Protein AF-A0A975E7T0-F1 (afdb_monomer_lite)

pLDDT: mean 80.43, std 12.73, range [47.78, 92.81]

Sequence (47 aa):
MDSKKRIGDWEGDTVIGGGRKGVLVTLVERKSRYTLAHPLRSKHSAG

Structure (mmCIF, N/CA/C/O backbone):
data_AF-A0A975E7T0-F1
#
_entry.id   AF-A0A975E7T0-F1
#
loop_
_atom_site.group_PDB
_atom_site.id
_atom_site.type_symbol
_atom_site.label_atom_id
_atom_site.label_alt_id
_atom_site.label_comp_id
_atom_site.label_asym_id
_atom_site.label_entity_id
_atom_site.label_seq_id
_atom_site.pdbx_PDB_ins_code
_atom_site.Cartn_x
_atom_site.Cartn_y
_atom_site.Cartn_z
_atom_site.occupancy
_atom_site.B_iso_or_equiv
_atom_site.auth_seq_id
_atom_site.auth_comp_id
_atom_site.auth_asym_id
_atom_site.auth_atom_id
_atom_site.pdbx_PDB_model_num
ATOM 1 N N . MET A 1 1 ? -0.552 -10.405 25.052 1.00 47.78 1 MET A N 1
ATOM 2 C CA . MET A 1 1 ? 0.027 -9.367 24.175 1.00 47.78 1 MET A CA 1
ATOM 3 C C . MET A 1 1 ? -0.850 -9.262 22.941 1.00 47.78 1 MET A C 1
ATOM 5 O O . MET A 1 1 ? -0.738 -10.084 22.045 1.00 47.78 1 MET A O 1
ATOM 9 N N . ASP A 1 2 ? -1.810 -8.341 22.959 1.00 51.72 2 ASP A N 1
ATOM 10 C CA . ASP A 1 2 ? -2.793 -8.158 21.886 1.00 51.72 2 ASP A CA 1
ATOM 11 C C . ASP A 1 2 ? -2.466 -6.873 21.117 1.00 51.72 2 ASP A C 1
ATOM 13 O O . ASP A 1 2 ? -3.111 -5.839 21.2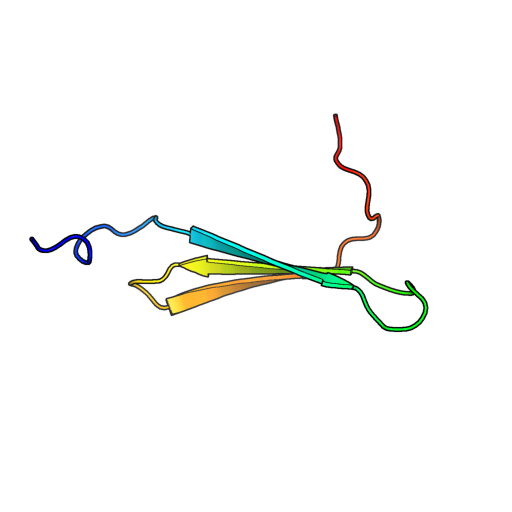69 1.00 51.72 2 ASP A O 1
ATOM 17 N N . SER A 1 3 ? -1.406 -6.920 20.311 1.00 57.56 3 SER A N 1
ATOM 18 C CA . SER A 1 3 ? -0.978 -5.789 19.473 1.00 57.56 3 SER A CA 1
ATOM 19 C C . SER A 1 3 ? -1.901 -5.570 18.264 1.00 57.56 3 SER A C 1
ATOM 21 O O . SER A 1 3 ? -1.636 -4.707 17.438 1.00 57.56 3 SER A O 1
ATOM 23 N N . LYS A 1 4 ? -2.983 -6.354 18.134 1.00 58.81 4 LYS A N 1
ATOM 24 C CA . LYS A 1 4 ? -3.901 -6.341 16.983 1.00 58.81 4 LYS A CA 1
ATOM 25 C C . LYS A 1 4 ? -5.170 -5.518 17.222 1.00 58.81 4 LYS A C 1
ATOM 27 O O . LYS A 1 4 ? -6.051 -5.504 16.367 1.00 58.81 4 LYS A O 1
ATOM 32 N N . LYS A 1 5 ? -5.296 -4.821 18.359 1.00 62.75 5 LYS A N 1
ATOM 33 C CA . LYS A 1 5 ? -6.471 -3.988 18.679 1.00 62.75 5 LYS A CA 1
ATOM 34 C C . LYS A 1 5 ? -6.408 -2.553 18.165 1.00 62.75 5 LYS A C 1
ATOM 36 O O . LYS A 1 5 ? -7.452 -1.901 18.150 1.00 62.75 5 LYS A O 1
A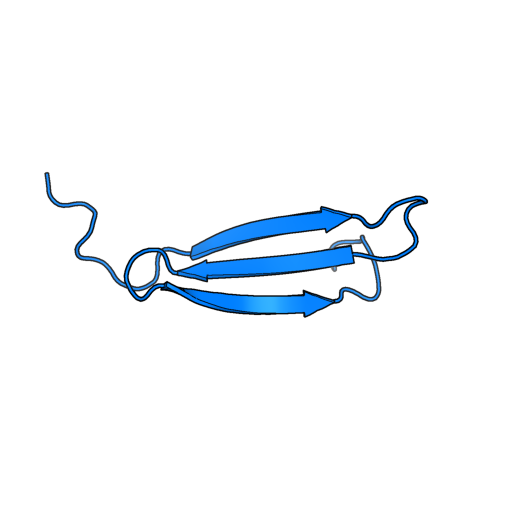TOM 41 N N . ARG A 1 6 ? -5.266 -2.054 17.707 1.00 76.38 6 ARG A N 1
ATOM 42 C CA . ARG A 1 6 ? -5.160 -0.671 17.235 1.00 76.38 6 ARG A CA 1
ATOM 43 C C . ARG A 1 6 ? -5.524 -0.570 15.752 1.00 76.38 6 ARG A C 1
ATOM 45 O O . ARG A 1 6 ? -5.068 -1.382 14.961 1.00 76.38 6 ARG A O 1
ATOM 52 N N . ILE A 1 7 ? -6.395 0.379 15.410 1.00 78.31 7 ILE A N 1
ATOM 53 C CA . ILE A 1 7 ? -6.613 0.819 14.024 1.00 78.31 7 ILE A CA 1
ATOM 54 C C . ILE A 1 7 ? -5.628 1.954 13.753 1.00 78.31 7 ILE A C 1
ATOM 56 O O . ILE A 1 7 ? -5.420 2.798 14.629 1.00 78.31 7 ILE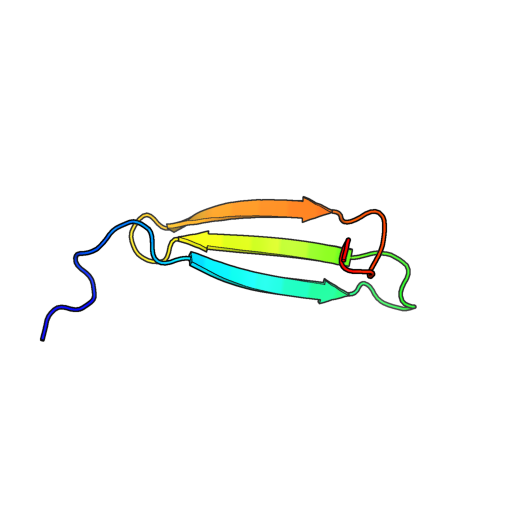 A O 1
ATOM 60 N N . GLY A 1 8 ? -5.060 1.984 12.550 1.00 80.50 8 GLY A N 1
ATOM 61 C CA . GLY A 1 8 ? -4.147 3.044 12.111 1.00 80.50 8 GLY A CA 1
AT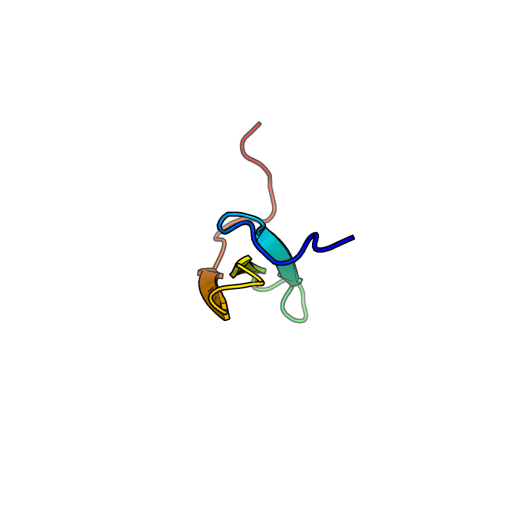OM 62 C C . GLY A 1 8 ? -2.698 2.589 11.961 1.00 80.50 8 GLY A C 1
ATOM 63 O O . GLY A 1 8 ? -1.818 3.424 11.775 1.00 80.50 8 GLY A O 1
ATOM 64 N N . ASP A 1 9 ? -2.456 1.280 12.022 1.00 84.50 9 ASP A N 1
ATOM 65 C CA . ASP A 1 9 ? -1.192 0.666 11.629 1.00 84.50 9 ASP A CA 1
ATOM 66 C C . ASP A 1 9 ? -1.236 0.342 10.131 1.00 84.50 9 ASP A C 1
ATOM 68 O O . ASP A 1 9 ? -1.961 -0.560 9.696 1.00 84.50 9 ASP A O 1
ATOM 72 N N . TRP A 1 10 ? -0.468 1.102 9.349 1.00 89.81 10 TRP A N 1
ATOM 73 C CA . TRP A 1 10 ? -0.417 0.986 7.894 1.00 89.81 10 TRP A CA 1
ATOM 74 C C . TRP A 1 10 ? 0.889 0.336 7.441 1.00 89.81 10 TRP A C 1
ATOM 76 O O . TRP A 1 10 ? 1.973 0.749 7.848 1.00 89.81 10 TRP A O 1
ATOM 86 N N . GLU A 1 11 ? 0.780 -0.655 6.564 1.00 89.75 11 GLU A N 1
ATOM 87 C CA . GLU A 1 11 ? 1.896 -1.207 5.794 1.00 89.75 11 GLU A CA 1
ATOM 88 C C . GLU A 1 11 ? 1.898 -0.569 4.405 1.00 89.75 11 GLU A C 1
ATOM 90 O O . GLU A 1 11 ? 0.839 -0.409 3.796 1.00 89.75 11 GLU A O 1
ATOM 95 N N . GLY A 1 12 ? 3.073 -0.171 3.920 1.00 91.75 12 GLY A N 1
ATOM 96 C CA . GLY A 1 12 ? 3.232 0.486 2.628 1.00 91.75 12 GLY A CA 1
ATOM 97 C C . GLY A 1 12 ? 4.207 -0.262 1.733 1.00 91.75 12 GLY A C 1
ATOM 98 O O . GLY A 1 12 ? 5.369 -0.413 2.098 1.00 91.75 12 GLY A O 1
ATOM 99 N N . ASP A 1 13 ? 3.748 -0.659 0.549 1.00 91.19 13 ASP A N 1
ATOM 100 C CA . ASP A 1 13 ? 4.569 -1.295 -0.482 1.00 91.19 13 ASP A CA 1
ATOM 101 C C . ASP A 1 13 ? 4.671 -0.404 -1.722 1.00 91.19 13 ASP A C 1
ATOM 103 O O . ASP A 1 13 ? 3.779 0.391 -2.034 1.00 91.19 13 ASP A O 1
ATOM 107 N N . THR A 1 14 ? 5.772 -0.551 -2.459 1.00 90.12 14 THR A N 1
ATOM 108 C CA . THR A 1 14 ? 5.984 0.119 -3.747 1.00 90.12 14 THR A CA 1
ATOM 109 C C . THR A 1 14 ? 6.282 -0.913 -4.825 1.00 90.12 14 THR A C 1
ATOM 111 O O . THR A 1 14 ? 7.313 -1.583 -4.799 1.00 90.12 14 THR A O 1
ATOM 114 N N . VAL A 1 15 ? 5.402 -1.006 -5.817 1.00 88.44 15 VAL A N 1
ATOM 115 C CA . VAL A 1 15 ? 5.572 -1.868 -6.987 1.00 88.44 15 VAL A CA 1
ATOM 116 C C . VAL A 1 15 ? 6.144 -1.045 -8.133 1.00 88.44 15 VAL A C 1
ATOM 118 O O . VAL A 1 15 ? 5.562 -0.046 -8.555 1.00 88.44 15 VAL A O 1
ATOM 121 N N . ILE A 1 16 ? 7.280 -1.481 -8.675 1.00 87.25 16 ILE A N 1
ATOM 122 C CA . ILE A 1 16 ? 7.894 -0.878 -9.859 1.00 87.25 16 ILE A CA 1
ATOM 123 C C . ILE A 1 16 ? 7.589 -1.764 -11.065 1.00 87.25 16 ILE A C 1
ATOM 125 O O . ILE A 1 16 ? 8.026 -2.910 -11.131 1.00 87.25 16 ILE A O 1
ATOM 129 N N . GLY A 1 17 ? 6.865 -1.216 -12.039 1.00 84.06 17 GLY A N 1
ATOM 130 C CA . GLY A 1 17 ? 6.533 -1.918 -13.274 1.00 84.06 17 GLY A CA 1
ATOM 131 C C . GLY A 1 17 ? 7.777 -2.290 -14.088 1.00 84.06 17 GLY A C 1
ATOM 132 O O . GLY A 1 17 ? 8.784 -1.568 -14.088 1.00 84.06 17 GLY A O 1
ATOM 133 N N . GLY A 1 18 ? 7.688 -3.408 -14.813 1.00 84.56 18 GLY A N 1
ATOM 134 C CA . GLY A 1 18 ? 8.744 -3.907 -15.696 1.00 84.56 18 GLY A CA 1
ATOM 135 C C . GLY A 1 18 ? 9.259 -2.832 -16.659 1.00 84.56 18 GLY A C 1
ATOM 136 O O . GLY A 1 18 ? 8.511 -1.982 -17.146 1.00 84.56 18 GLY A O 1
ATOM 137 N N . GLY A 1 19 ? 10.575 -2.807 -16.882 1.00 81.69 19 GLY A N 1
ATOM 138 C CA . GLY A 1 19 ? 11.212 -1.753 -17.679 1.00 81.69 19 GLY A CA 1
ATOM 139 C C . GLY A 1 19 ? 11.112 -0.355 -17.058 1.00 81.69 19 GLY A C 1
ATOM 140 O O . GLY A 1 19 ? 11.279 0.635 -17.764 1.00 81.69 19 GLY A O 1
ATOM 141 N N . ARG A 1 20 ? 10.827 -0.257 -15.748 1.00 72.62 20 ARG A N 1
ATOM 142 C CA . ARG A 1 20 ? 10.728 0.994 -14.977 1.00 72.62 20 ARG A CA 1
ATOM 143 C C . ARG A 1 20 ? 9.608 1.946 -15.435 1.00 72.62 20 ARG A C 1
ATOM 145 O O . ARG A 1 20 ? 9.620 3.083 -14.971 1.00 72.62 20 ARG A O 1
ATOM 152 N N . LYS A 1 21 ? 8.641 1.486 -16.243 1.00 75.38 21 LYS A N 1
ATOM 153 C CA . LYS A 1 21 ? 7.611 2.308 -16.923 1.00 75.38 21 LYS A CA 1
ATOM 154 C C . LYS A 1 21 ? 6.428 2.764 -16.057 1.00 75.38 21 LYS A C 1
ATOM 156 O O . LYS A 1 21 ? 5.564 3.481 -16.543 1.00 75.38 21 LYS A O 1
ATOM 161 N N . GLY A 1 22 ? 6.380 2.374 -14.788 1.00 81.81 22 GLY A N 1
ATOM 162 C CA . GLY A 1 22 ? 5.346 2.816 -13.857 1.00 81.81 22 GLY A CA 1
ATOM 163 C C . GLY A 1 22 ? 5.714 2.486 -12.421 1.00 81.81 22 GLY A C 1
ATOM 164 O O . GLY A 1 22 ? 6.556 1.614 -12.178 1.00 81.81 22 GLY A O 1
ATOM 165 N N . VAL A 1 23 ? 5.106 3.200 -11.480 1.00 89.06 23 VAL A N 1
ATOM 166 C CA . VAL A 1 23 ? 5.205 2.914 -10.049 1.00 89.06 23 VAL A CA 1
ATOM 167 C C . VAL A 1 23 ? 3.810 2.951 -9.451 1.00 89.06 23 VAL A C 1
ATOM 169 O O . VAL A 1 23 ? 3.025 3.838 -9.772 1.00 89.06 23 VAL A O 1
ATOM 172 N N . LEU A 1 24 ? 3.508 1.985 -8.595 1.00 90.12 24 LEU A N 1
ATOM 173 C CA . LEU A 1 24 ? 2.270 1.904 -7.837 1.00 90.12 24 LEU A CA 1
ATOM 174 C C . LEU A 1 24 ? 2.635 1.814 -6.361 1.00 90.12 24 LEU A C 1
ATOM 176 O O . LEU A 1 24 ? 3.425 0.954 -5.981 1.00 90.12 24 LEU A O 1
ATOM 180 N N . VAL A 1 25 ? 2.062 2.687 -5.543 1.00 92.00 25 VAL A N 1
ATOM 181 C CA . VAL A 1 25 ? 2.140 2.562 -4.087 1.00 92.00 25 VAL A CA 1
ATOM 182 C C . VAL A 1 25 ? 0.849 1.952 -3.584 1.00 92.00 25 VAL A C 1
ATOM 184 O O . VAL A 1 25 ? -0.235 2.338 -4.029 1.00 92.00 25 VAL A O 1
ATOM 187 N N . THR A 1 26 ? 0.969 1.022 -2.646 1.00 92.81 26 THR A N 1
ATOM 188 C CA . THR A 1 26 ? -0.163 0.445 -1.925 1.00 92.81 26 THR A CA 1
ATOM 189 C C . THR A 1 26 ? 0.010 0.668 -0.433 1.00 92.81 26 THR A C 1
ATOM 191 O O . THR A 1 26 ? 1.085 0.414 0.099 1.00 92.81 26 THR A O 1
ATOM 194 N N . LEU A 1 27 ? -1.044 1.128 0.239 1.00 92.19 27 LEU A N 1
ATOM 195 C CA . LEU A 1 27 ? -1.105 1.280 1.690 1.00 92.19 27 LEU A CA 1
ATOM 196 C C . LEU A 1 27 ? -2.221 0.388 2.223 1.00 92.19 27 LEU A C 1
ATOM 198 O O . LEU A 1 27 ? -3.367 0.518 1.792 1.00 92.19 27 LEU A O 1
ATOM 202 N N . VAL A 1 28 ? -1.902 -0.497 3.159 1.00 91.94 28 VAL A N 1
ATOM 203 C CA . VAL A 1 28 ? -2.856 -1.443 3.741 1.00 91.94 28 VAL A CA 1
ATOM 204 C C . VAL A 1 28 ? -2.907 -1.241 5.245 1.00 91.94 28 VAL A C 1
ATOM 206 O O . VAL A 1 28 ? -1.907 -1.401 5.941 1.00 91.94 28 VAL A O 1
ATOM 209 N N . GLU A 1 29 ? -4.091 -0.941 5.765 1.00 90.94 29 GLU A N 1
ATOM 210 C CA . GLU A 1 29 ? -4.344 -0.968 7.200 1.00 90.94 29 GLU A CA 1
ATOM 211 C C . GLU A 1 29 ? -4.656 -2.417 7.607 1.00 90.94 29 GLU A C 1
ATOM 213 O O . GLU A 1 29 ? -5.597 -3.047 7.109 1.00 90.94 29 GLU A O 1
ATOM 218 N N . ARG A 1 30 ? -3.819 -3.004 8.468 1.00 86.00 30 ARG A N 1
ATOM 219 C CA . ARG A 1 30 ? -3.822 -4.464 8.688 1.00 86.00 30 ARG A CA 1
ATOM 220 C C . ARG A 1 30 ? -5.073 -4.976 9.394 1.00 86.00 30 ARG A C 1
ATOM 222 O O . ARG A 1 30 ? -5.433 -6.141 9.207 1.00 86.00 30 ARG A O 1
ATOM 229 N N . LYS A 1 31 ? -5.704 -4.147 10.228 1.00 83.88 31 LYS A N 1
ATOM 230 C CA . LYS A 1 31 ? -6.789 -4.569 11.120 1.00 83.88 31 LYS A CA 1
ATOM 231 C C . LYS A 1 31 ? -8.154 -4.515 10.431 1.00 83.88 31 LYS A C 1
ATOM 233 O O . LYS A 1 31 ? -8.905 -5.482 10.466 1.00 83.88 31 LYS A O 1
ATOM 238 N N . SER A 1 32 ? -8.455 -3.391 9.803 1.00 87.50 32 SER A N 1
ATOM 239 C CA . SER A 1 32 ? -9.641 -3.107 8.992 1.00 87.50 32 SER A CA 1
ATOM 240 C C . SER A 1 32 ? -9.540 -3.665 7.575 1.00 87.50 32 SER A C 1
ATOM 242 O O . SER A 1 32 ? -10.558 -3.756 6.894 1.00 87.50 32 SER A O 1
ATOM 244 N N . ARG A 1 33 ? -8.331 -4.045 7.129 1.00 88.12 33 ARG A N 1
ATOM 245 C CA . ARG A 1 33 ? -8.035 -4.506 5.760 1.00 88.12 33 ARG A CA 1
ATOM 246 C C . ARG A 1 33 ? -8.318 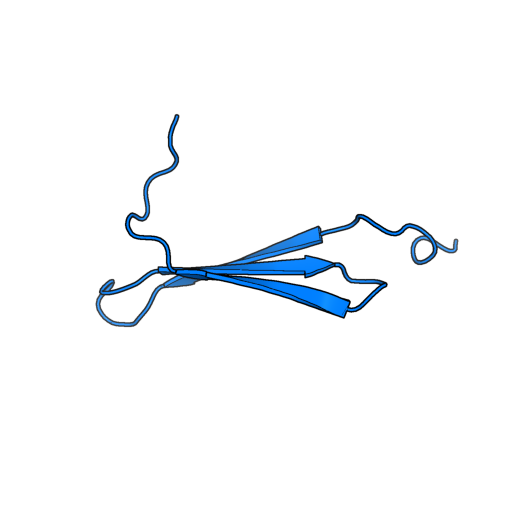-3.440 4.696 1.00 88.12 33 ARG A C 1
ATOM 248 O O . ARG A 1 33 ? -8.391 -3.752 3.508 1.00 88.12 33 ARG A O 1
ATOM 255 N N . TYR A 1 34 ? -8.445 -2.183 5.113 1.00 90.69 34 TYR A N 1
ATOM 256 C CA . TYR A 1 34 ? -8.647 -1.062 4.215 1.00 90.69 34 TYR A CA 1
ATOM 257 C C . TYR A 1 34 ? -7.383 -0.829 3.385 1.00 90.69 34 TYR A C 1
ATOM 259 O O . TYR A 1 34 ? -6.284 -0.734 3.929 1.00 90.69 34 TYR A O 1
ATOM 267 N N . THR A 1 35 ? -7.540 -0.776 2.063 1.00 92.31 35 THR A N 1
ATOM 268 C CA . THR A 1 35 ? -6.422 -0.727 1.117 1.00 92.31 35 THR A CA 1
ATOM 269 C C . THR A 1 35 ? -6.553 0.485 0.206 1.00 92.31 35 THR A C 1
ATOM 271 O O . THR A 1 35 ? -7.589 0.687 -0.423 1.00 92.31 35 THR A O 1
ATOM 274 N N . LEU A 1 36 ? -5.486 1.271 0.111 1.00 92.38 36 LEU A N 1
ATOM 275 C CA . LEU A 1 36 ? -5.328 2.365 -0.839 1.00 92.38 36 LEU A CA 1
ATOM 276 C C . LEU A 1 36 ? -4.276 1.972 -1.872 1.00 92.38 36 LEU A C 1
ATOM 278 O O . LEU A 1 36 ? -3.234 1.431 -1.515 1.00 92.38 36 LEU A O 1
ATOM 282 N N . ALA A 1 37 ? -4.526 2.272 -3.144 1.00 92.19 37 ALA A N 1
ATOM 283 C CA . ALA A 1 37 ? -3.572 2.060 -4.225 1.00 92.19 37 ALA A CA 1
ATOM 284 C C . ALA A 1 37 ? -3.514 3.314 -5.100 1.00 92.19 37 ALA A C 1
ATOM 286 O O . ALA A 1 37 ? -4.553 3.812 -5.538 1.00 92.19 37 ALA A O 1
ATOM 287 N N . HIS A 1 38 ? -2.312 3.837 -5.342 1.00 91.19 38 HIS A N 1
ATOM 288 C CA . HIS A 1 38 ? -2.131 5.068 -6.106 1.00 91.19 38 HIS A CA 1
ATOM 289 C C . HIS A 1 38 ? -0.937 4.974 -7.066 1.00 91.19 38 HIS A C 1
ATOM 291 O O . HIS A 1 38 ? 0.183 4.692 -6.623 1.00 91.19 38 HIS A O 1
ATOM 297 N N . PRO A 1 39 ? -1.138 5.198 -8.379 1.00 88.00 39 PRO A N 1
ATOM 298 C CA . PRO A 1 39 ? -0.037 5.236 -9.329 1.00 88.00 39 PRO A CA 1
ATOM 299 C C . PRO A 1 39 ? 0.789 6.508 -9.118 1.00 88.00 39 PRO A C 1
ATOM 301 O O . PRO A 1 39 ? 0.260 7.617 -9.128 1.00 88.00 39 PRO A O 1
ATOM 304 N N . LEU A 1 40 ? 2.102 6.364 -8.967 1.00 83.00 40 LEU A N 1
ATOM 305 C CA . LEU A 1 40 ? 3.007 7.501 -8.873 1.00 83.00 40 LEU A CA 1
ATOM 306 C C . LEU A 1 40 ? 3.482 7.930 -10.263 1.00 83.00 40 LEU A C 1
ATOM 308 O O . LEU A 1 40 ? 3.927 7.117 -11.075 1.00 83.00 40 LEU A O 1
ATOM 312 N N . ARG A 1 41 ? 3.444 9.243 -10.511 1.00 76.62 41 ARG A N 1
ATOM 313 C CA . ARG A 1 41 ? 3.984 9.864 -11.735 1.00 76.62 41 ARG A CA 1
ATOM 314 C C . ARG A 1 41 ? 5.516 9.890 -11.764 1.00 76.62 41 ARG A C 1
ATOM 316 O O . ARG A 1 41 ? 6.103 10.020 -12.830 1.00 76.62 41 ARG A O 1
ATOM 323 N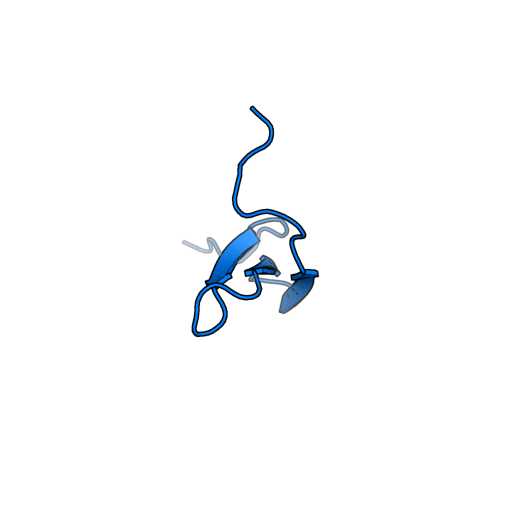 N . SER A 1 42 ? 6.155 9.785 -10.601 1.00 71.50 42 SER A N 1
ATOM 324 C CA . SER A 1 42 ? 7.603 9.878 -10.420 1.00 71.50 42 SER A CA 1
ATOM 325 C C . SER A 1 42 ? 8.050 8.957 -9.286 1.00 71.50 42 SER A C 1
ATOM 327 O O . SER A 1 42 ? 7.282 8.682 -8.369 1.00 71.50 42 SER A O 1
ATOM 329 N N . LYS A 1 43 ? 9.298 8.481 -9.352 1.00 66.06 43 LYS A N 1
ATOM 330 C CA . LYS A 1 43 ? 9.912 7.619 -8.322 1.00 66.06 43 LYS A CA 1
ATOM 331 C C . LYS A 1 43 ? 10.651 8.408 -7.242 1.00 66.06 43 LYS A C 1
ATOM 333 O O . LYS A 1 43 ? 11.268 7.810 -6.370 1.00 66.06 43 LYS A O 1
ATOM 338 N N . HIS A 1 44 ? 10.657 9.731 -7.357 1.00 67.12 44 HIS A N 1
ATOM 339 C CA . HIS A 1 44 ? 11.375 10.615 -6.454 1.00 67.12 44 HIS A CA 1
ATOM 340 C C . HIS A 1 44 ? 10.488 10.986 -5.266 1.00 67.12 44 HIS A C 1
ATOM 342 O O . HIS A 1 44 ? 9.313 11.305 -5.449 1.00 67.12 44 HIS A O 1
ATOM 348 N N . SER A 1 45 ? 11.060 10.975 -4.062 1.00 63.69 45 SER A N 1
ATOM 349 C CA . SER A 1 45 ? 10.452 11.644 -2.917 1.00 63.69 45 SER A CA 1
ATOM 350 C C . SER A 1 45 ? 10.458 13.148 -3.179 1.00 63.69 45 SER A C 1
ATOM 352 O O . SER A 1 45 ? 11.486 13.698 -3.579 1.00 63.69 45 SER A O 1
ATOM 354 N N . ALA A 1 46 ? 9.327 13.814 -2.953 1.00 64.25 46 ALA A N 1
ATOM 355 C CA . ALA A 1 46 ? 9.367 15.247 -2.705 1.00 64.25 46 ALA A CA 1
ATOM 356 C C . ALA A 1 46 ? 10.129 15.421 -1.384 1.00 64.25 46 ALA A C 1
ATOM 358 O O . ALA A 1 46 ? 9.694 14.887 -0.363 1.00 64.25 46 ALA A O 1
ATOM 359 N N . GLY A 1 47 ? 11.329 15.997 -1.469 1.00 50.09 47 GLY A N 1
ATOM 360 C CA . GLY A 1 47 ? 12.155 16.315 -0.305 1.00 50.09 47 GLY A CA 1
ATOM 361 C C . GLY A 1 47 ? 11.535 17.400 0.556 1.00 50.09 47 GLY A C 1
ATOM 362 O O . GLY A 1 47 ? 10.678 18.148 0.030 1.00 50.09 47 GLY A O 1
#

Secondary structure (DSSP, 8-state):
--TTS-S--EEEEEEEPGGG--EEEEEEETTT--EEEEEES-SS---

Foldseek 3Di:
DCPLPDWDDKDKDWDQDPPSPWIKIKIAGPNVRDIDIDIDPDPDDPD

Radius of gyration: 13.81 Å; chains: 1; bounding box: 22×26×42 Å